Protein AF-A0AAE2MJZ8-F1 (afdb_monomer)

Mean predicted aligned error: 11.78 Å

Organism: Rhizobium leguminosarum (NCBI:txid384)

pLDDT: mean 87.11, std 9.65, range [53.69, 96.0]

Foldseek 3Di:
DKDFDADPVRDTPDIDDDDDPDDDDDDDDCPPPVNVVVVVVVVVVVVVVVVVVVVVVD

Structure (mmCIF, N/CA/C/O backbone):
data_AF-A0AAE2MJZ8-F1
#
_entry.id   AF-A0AAE2MJZ8-F1
#
loop_
_atom_site.group_PDB
_atom_site.id
_atom_site.type_symbol
_atom_site.label_atom_id
_atom_site.label_alt_id
_atom_site.label_comp_id
_atom_site.label_asym_id
_atom_site.label_entity_id
_atom_site.label_seq_id
_atom_site.pdbx_PDB_ins_code
_atom_site.Cartn_x
_atom_site.Cartn_y
_atom_site.Cartn_z
_atom_site.occupancy
_atom_site.B_iso_or_equiv
_atom_site.auth_seq_id
_atom_site.auth_comp_id
_atom_site.auth_asym_id
_atom_site.auth_atom_id
_atom_site.pdbx_PDB_model_num
ATOM 1 N N . MET A 1 1 ? -8.640 -1.790 15.404 1.00 73.75 1 MET A N 1
ATOM 2 C CA . MET A 1 1 ? -8.009 -2.149 16.699 1.00 73.75 1 MET A CA 1
ATOM 3 C C . MET A 1 1 ? -9.097 -2.309 17.751 1.00 73.75 1 MET A C 1
ATOM 5 O O . MET A 1 1 ? -10.036 -1.518 17.716 1.00 73.75 1 MET A O 1
ATOM 9 N N . PRO A 1 2 ? -9.021 -3.306 18.647 1.00 79.31 2 PRO A N 1
ATOM 10 C CA . PRO A 1 2 ? -10.011 -3.461 19.703 1.00 79.31 2 PRO A CA 1
ATOM 11 C C . PRO A 1 2 ? -9.825 -2.397 20.791 1.00 79.31 2 PRO A C 1
ATOM 13 O O . PRO A 1 2 ? -8.697 -2.057 21.150 1.00 79.31 2 PRO A O 1
ATOM 16 N N . TYR A 1 3 ? -10.929 -1.887 21.325 1.00 84.44 3 TYR A N 1
ATOM 17 C CA . TYR A 1 3 ? -10.948 -0.977 22.467 1.00 84.44 3 TYR A CA 1
ATOM 18 C C . TYR A 1 3 ? -11.955 -1.458 23.51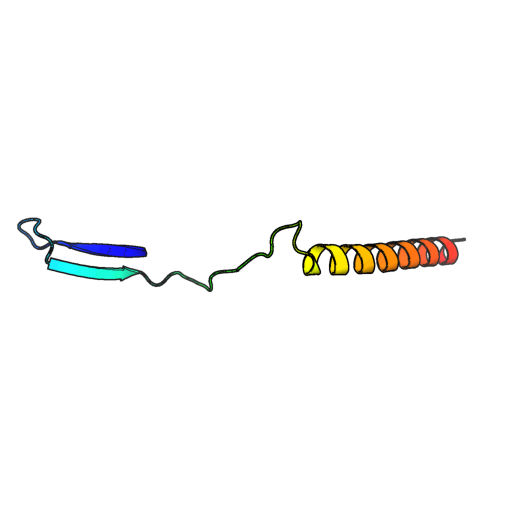3 1.00 84.44 3 TYR A C 1
ATOM 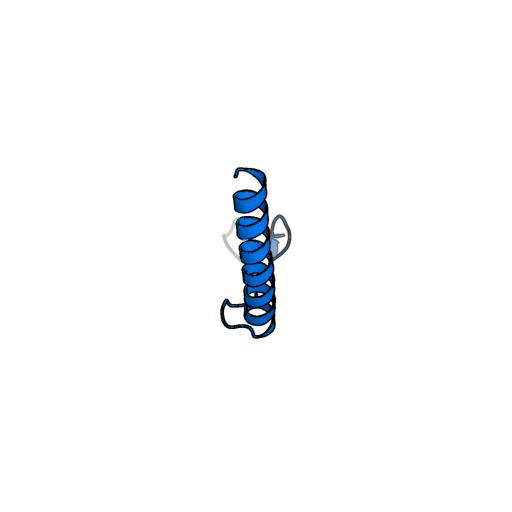20 O O . TYR A 1 3 ? -12.869 -2.231 23.217 1.00 84.44 3 TYR A O 1
ATOM 28 N N . VAL A 1 4 ? -11.768 -1.011 24.754 1.00 89.12 4 VAL A N 1
ATOM 29 C CA . VAL A 1 4 ? -12.646 -1.357 25.876 1.00 89.12 4 VAL A CA 1
ATOM 30 C C . VAL A 1 4 ? -13.479 -0.156 26.288 1.00 89.12 4 VAL A C 1
ATOM 32 O O . VAL A 1 4 ? -12.975 0.967 26.336 1.00 89.12 4 VAL A O 1
ATOM 35 N N . THR A 1 5 ? -14.743 -0.388 26.619 1.00 91.25 5 THR A N 1
ATOM 36 C CA . THR A 1 5 ? -15.551 0.605 27.332 1.00 91.25 5 THR A CA 1
ATOM 37 C C . THR A 1 5 ? -15.453 0.356 28.829 1.00 91.25 5 THR A C 1
ATOM 39 O O . THR A 1 5 ? -15.224 -0.775 29.271 1.00 91.25 5 THR A O 1
ATOM 42 N N . ARG A 1 6 ? -15.601 1.424 29.617 1.00 93.56 6 ARG A N 1
ATOM 43 C CA . ARG A 1 6 ? -15.625 1.347 31.077 1.00 93.56 6 ARG A CA 1
ATOM 44 C C . ARG A 1 6 ? -16.952 1.853 31.631 1.00 93.56 6 ARG A C 1
ATOM 46 O O . ARG A 1 6 ? -17.553 2.730 31.014 1.00 93.56 6 ARG A O 1
ATOM 53 N N . ASN A 1 7 ? -17.400 1.285 32.749 1.00 93.06 7 ASN A N 1
ATOM 54 C CA . ASN A 1 7 ? -18.521 1.826 33.523 1.00 93.06 7 ASN A CA 1
ATOM 55 C C . ASN A 1 7 ? -18.065 3.020 34.387 1.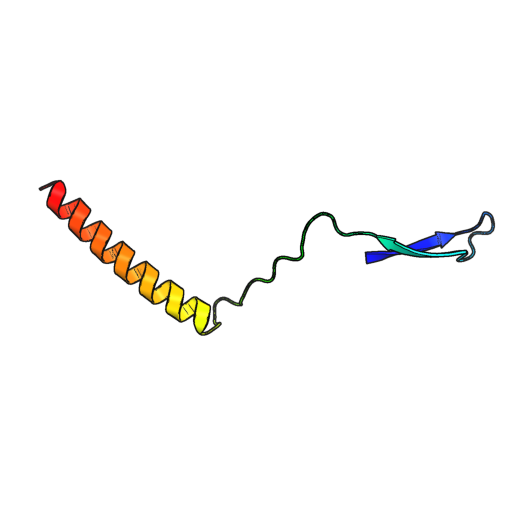00 93.06 7 ASN A C 1
ATOM 57 O O . ASN A 1 7 ? -16.883 3.378 34.386 1.00 93.06 7 ASN A O 1
ATOM 61 N N . ASP A 1 8 ? -18.998 3.627 35.122 1.00 95.56 8 ASP A N 1
ATOM 62 C CA . ASP A 1 8 ? -18.724 4.785 35.988 1.00 95.56 8 ASP A CA 1
ATOM 63 C C . ASP A 1 8 ? -17.725 4.463 37.117 1.00 95.56 8 ASP A C 1
ATOM 65 O O . ASP A 1 8 ? -16.989 5.342 37.566 1.00 95.56 8 ASP A O 1
ATOM 69 N N . ASP A 1 9 ? -17.630 3.189 37.507 1.00 95.19 9 ASP A N 1
ATOM 70 C CA . ASP A 1 9 ? -16.672 2.670 38.491 1.00 95.19 9 ASP A CA 1
ATOM 71 C C . ASP A 1 9 ? -15.289 2.357 37.878 1.00 95.19 9 ASP A C 1
ATOM 73 O O . ASP A 1 9 ? -14.343 1.986 38.578 1.00 95.19 9 ASP A O 1
ATOM 77 N N 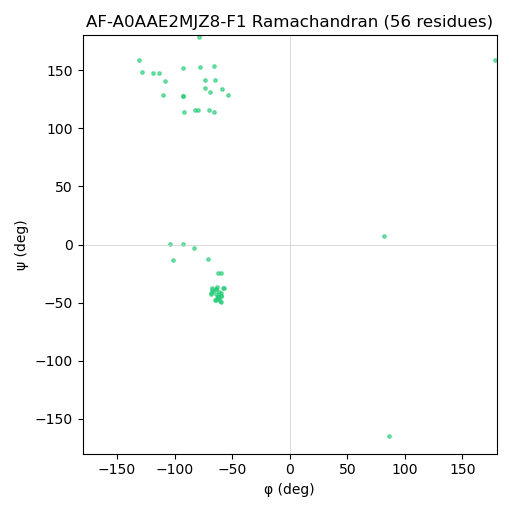. GLY A 1 10 ? -15.137 2.531 36.561 1.00 90.44 10 GLY A N 1
ATOM 78 C CA . GLY A 1 10 ? -13.890 2.316 35.829 1.00 90.44 10 GLY A CA 1
ATOM 79 C C . GLY A 1 10 ? -13.598 0.858 35.453 1.00 90.44 10 GLY A C 1
ATOM 80 O O . GLY A 1 10 ? -12.511 0.572 34.938 1.00 90.44 10 GLY A O 1
ATOM 81 N N . GLU A 1 11 ? -14.538 -0.058 35.667 1.00 95.25 11 GLU A N 1
ATOM 82 C CA . GLU A 1 11 ? -14.436 -1.474 35.305 1.00 95.25 11 GLU A CA 1
ATOM 83 C C . GLU A 1 11 ? -14.683 -1.689 33.809 1.00 95.25 11 GLU A C 1
ATOM 85 O O . GLU A 1 11 ? -15.406 -0.926 33.173 1.00 95.25 11 GLU A O 1
ATOM 90 N N . ILE A 1 12 ? -14.104 -2.748 33.231 1.00 92.94 12 ILE A N 1
ATOM 91 C CA . ILE A 1 12 ? -14.301 -3.085 31.813 1.00 92.94 12 ILE A CA 1
ATOM 92 C C . ILE A 1 12 ? -15.739 -3.571 31.602 1.00 92.94 12 ILE A C 1
ATOM 94 O O . ILE A 1 12 ? -16.122 -4.623 32.104 1.00 92.94 12 ILE A O 1
ATOM 98 N N . ALA A 1 13 ? -16.508 -2.823 30.814 1.00 92.19 13 ALA A N 1
ATOM 99 C CA . ALA A 1 13 ? -17.920 -3.088 30.544 1.00 92.19 13 ALA A CA 1
ATOM 100 C C . ALA A 1 13 ? -18.164 -3.755 29.176 1.00 92.19 13 ALA A C 1
ATOM 102 O O . ALA A 1 13 ? -19.254 -4.264 28.919 1.00 92.19 13 ALA A O 1
ATOM 103 N N . GLY A 1 14 ? -17.164 -3.777 28.292 1.00 89.69 14 GLY A N 1
ATOM 104 C CA . GLY A 1 14 ? -17.267 -4.443 26.996 1.00 89.69 14 GLY A CA 1
ATOM 105 C C . GLY A 1 14 ? -16.018 -4.292 26.136 1.00 89.69 14 GLY A C 1
ATOM 106 O O . GLY A 1 14 ? -15.213 -3.381 26.339 1.00 89.69 14 GLY A O 1
ATOM 107 N N . LEU A 1 15 ? -15.873 -5.203 25.171 1.00 88.38 15 LEU A N 1
ATOM 108 C CA . LEU A 1 15 ? -14.835 -5.181 24.143 1.00 88.38 15 LEU A CA 1
ATOM 109 C C . LEU A 1 15 ? -15.490 -4.876 22.797 1.00 88.38 15 LEU A C 1
ATOM 111 O O . LEU A 1 15 ? -16.453 -5.537 22.413 1.00 88.38 15 LEU A O 1
ATOM 115 N N . PHE A 1 16 ? -14.958 -3.890 22.089 1.00 83.69 16 PHE A N 1
ATOM 116 C CA . PHE A 1 16 ? -15.482 -3.435 20.808 1.00 83.69 16 PHE A CA 1
ATOM 117 C C . PHE A 1 16 ? -14.364 -3.393 19.780 1.00 83.69 16 PHE A C 1
ATOM 119 O O . PHE A 1 16 ? -13.210 -3.109 20.102 1.00 83.69 16 PHE A O 1
ATOM 126 N N . GLU A 1 17 ? -14.709 -3.647 18.526 1.00 82.69 17 GLU A N 1
ATOM 127 C CA . GLU A 1 17 ? -13.790 -3.458 17.415 1.00 82.69 17 GLU A CA 1
ATOM 128 C C . GLU A 1 17 ? -13.973 -2.055 16.846 1.00 82.69 17 GLU A C 1
ATOM 130 O O . GLU A 1 17 ? -15.088 -1.652 16.525 1.00 82.69 17 GLU A O 1
ATOM 135 N N . GLN A 1 18 ? -12.881 -1.298 16.715 1.00 78.56 18 GLN A N 1
ATOM 136 C CA . GLN A 1 18 ? -12.894 -0.066 15.936 1.00 78.56 18 GLN A CA 1
ATOM 137 C C . GLN A 1 18 ? -12.711 -0.426 14.455 1.00 78.56 18 GLN A C 1
ATOM 139 O O . GLN A 1 18 ? -11.618 -0.914 14.106 1.00 78.56 18 GLN A O 1
ATOM 144 N N . PRO A 1 19 ? -13.715 -0.164 13.589 1.00 75.31 19 PRO A N 1
ATOM 145 C CA . PRO A 1 19 ? -13.546 -0.277 12.148 1.00 75.31 19 PRO A CA 1
ATOM 146 C C . PRO A 1 19 ? -12.338 0.559 11.731 1.00 75.31 19 PRO A C 1
ATOM 148 O O . PRO A 1 19 ? -12.199 1.710 12.150 1.00 75.31 19 PRO A O 1
ATOM 151 N N . GLN A 1 20 ? -11.418 -0.034 10.976 1.00 73.81 20 GLN A N 1
ATOM 152 C CA . GLN A 1 20 ? -10.387 0.760 10.317 1.00 73.81 20 GLN A CA 1
ATOM 153 C C . GLN A 1 20 ? -11.055 1.498 9.156 1.00 73.81 20 GLN A C 1
ATOM 155 O O . GLN A 1 20 ? -11.852 0.901 8.433 1.00 73.81 20 GLN A O 1
ATOM 160 N N . GLU A 1 21 ? -10.772 2.789 8.999 1.00 77.06 21 GLU A N 1
ATOM 161 C CA . GLU A 1 21 ? -11.176 3.488 7.782 1.00 77.06 21 GLU A CA 1
ATOM 162 C C . GLU A 1 21 ? -10.345 2.953 6.610 1.00 77.06 21 GLU A C 1
ATOM 164 O O . GLU A 1 21 ? -9.122 2.85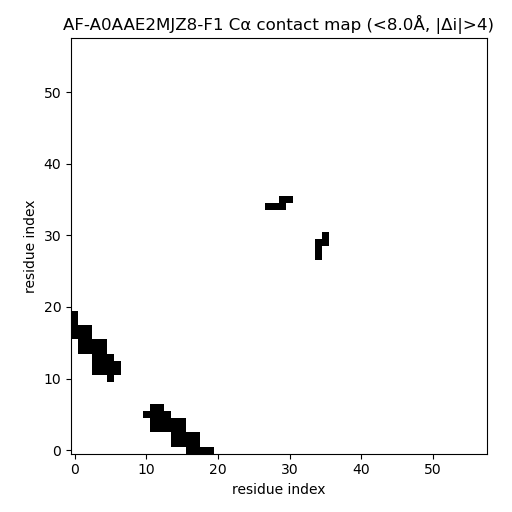3 6.702 1.00 77.06 21 GLU A O 1
ATOM 169 N N . GLY A 1 22 ? -11.014 2.598 5.512 1.00 75.31 22 GLY A N 1
ATOM 170 C CA . GLY A 1 22 ? -10.371 2.046 4.320 1.00 75.31 22 GLY A CA 1
ATOM 171 C C . GLY A 1 22 ? -10.166 0.527 4.355 1.00 75.31 22 GLY A C 1
ATOM 172 O O . GLY A 1 22 ? -10.790 -0.195 5.131 1.00 75.31 22 GLY A O 1
ATOM 173 N N . TYR A 1 23 ? -9.312 0.044 3.456 1.00 70.44 23 TYR A N 1
ATOM 174 C CA . TYR A 1 23 ? -8.928 -1.363 3.338 1.00 70.44 23 TYR A CA 1
ATOM 175 C C . TYR A 1 23 ? -7.448 -1.503 3.698 1.00 70.44 23 TYR A C 1
ATOM 177 O O . TYR A 1 23 ? -6.664 -0.591 3.447 1.00 70.44 23 TYR A O 1
ATOM 185 N N . GLY A 1 24 ? -7.058 -2.636 4.284 1.00 71.31 24 GLY A N 1
ATOM 186 C CA . GLY A 1 24 ? -5.641 -2.947 4.455 1.00 71.31 24 GLY A CA 1
ATOM 187 C C . GLY A 1 24 ? -4.999 -3.151 3.085 1.00 71.31 24 GLY A C 1
ATOM 188 O O . GLY A 1 24 ? -5.359 -4.094 2.384 1.00 71.31 24 GLY A O 1
ATOM 189 N N . GLU A 1 25 ? -4.088 -2.263 2.697 1.00 76.75 25 GLU A N 1
ATOM 190 C CA . GLU A 1 25 ? -3.263 -2.445 1.504 1.00 76.75 25 GLU A CA 1
ATOM 191 C C . GLU A 1 25 ? -2.117 -3.401 1.844 1.00 76.75 25 GLU A C 1
ATOM 193 O O . GLU A 1 25 ? -1.279 -3.114 2.701 1.00 76.75 25 GLU A O 1
ATOM 198 N N . GLU A 1 26 ? -2.103 -4.564 1.198 1.00 73.44 26 GLU A N 1
ATOM 199 C CA . GLU A 1 26 ? -1.005 -5.518 1.301 1.00 73.44 26 GLU A CA 1
ATOM 200 C C . GLU A 1 26 ? -0.003 -5.240 0.179 1.00 73.44 26 GLU A C 1
ATOM 202 O O . GLU A 1 26 ? -0.310 -5.395 -1.005 1.00 73.44 26 GLU A O 1
ATOM 207 N N . PHE A 1 27 ? 1.198 -4.801 0.553 1.00 82.56 27 PHE A N 1
ATOM 208 C CA . PHE A 1 27 ? 2.300 -4.621 -0.385 1.00 82.56 27 PHE A CA 1
ATOM 209 C C . PHE A 1 27 ? 3.138 -5.895 -0.429 1.00 82.56 27 PHE A C 1
ATOM 211 O O . PHE A 1 27 ? 3.587 -6.388 0.607 1.00 82.56 27 PHE A O 1
ATOM 218 N N . LEU A 1 28 ? 3.377 -6.410 -1.636 1.00 87.75 28 LEU A N 1
ATOM 219 C CA . LE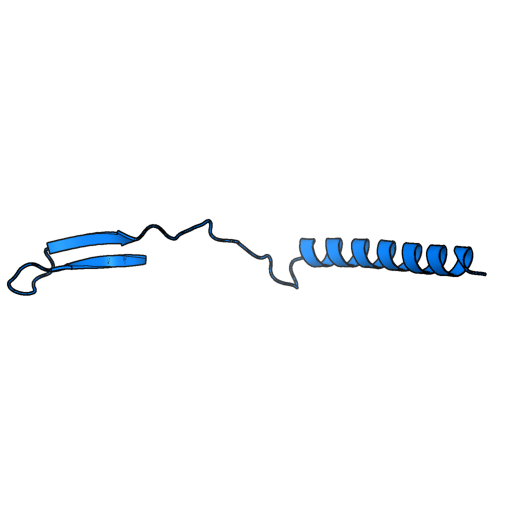U A 1 28 ? 4.395 -7.435 -1.835 1.00 87.75 28 LEU A CA 1
ATOM 220 C C . LEU A 1 28 ? 5.775 -6.839 -1.519 1.00 87.75 28 LEU A C 1
ATOM 222 O O . LEU A 1 28 ? 6.018 -5.676 -1.855 1.00 87.75 28 LEU A O 1
ATOM 226 N N . PRO A 1 29 ? 6.677 -7.604 -0.887 1.00 90.06 29 PRO A N 1
ATOM 227 C CA . PRO A 1 29 ? 8.025 -7.128 -0.630 1.00 90.06 29 PRO A CA 1
ATOM 228 C C . PRO A 1 29 ? 8.784 -6.923 -1.949 1.00 90.06 29 PRO A C 1
ATOM 230 O O . PRO A 1 29 ? 8.503 -7.579 -2.953 1.00 90.06 29 PRO A O 1
ATOM 233 N N . ASP A 1 30 ? 9.765 -6.019 -1.943 1.00 90.25 30 ASP A N 1
ATOM 234 C CA . ASP A 1 30 ? 10.524 -5.644 -3.148 1.00 90.25 30 ASP A CA 1
ATOM 235 C C . ASP A 1 30 ? 11.265 -6.829 -3.796 1.00 90.25 30 ASP A C 1
ATOM 237 O O . ASP A 1 30 ? 11.556 -6.810 -4.993 1.00 90.25 30 ASP A O 1
ATOM 241 N N . ASP A 1 31 ? 11.579 -7.862 -3.010 1.00 93.19 31 ASP A N 1
ATOM 242 C CA . ASP A 1 31 ? 12.246 -9.088 -3.444 1.00 93.19 31 ASP A CA 1
ATOM 243 C C . ASP A 1 31 ? 11.279 -10.216 -3.844 1.00 93.19 31 ASP A C 1
ATOM 245 O O . ASP A 1 31 ? 11.730 -11.286 -4.263 1.00 93.19 31 ASP A O 1
ATOM 249 N N . ALA A 1 32 ? 9.962 -9.986 -3.781 1.00 95.69 32 ALA A N 1
ATOM 250 C CA . ALA A 1 32 ? 8.973 -10.925 -4.295 1.00 95.69 32 ALA A CA 1
ATOM 251 C C . ALA A 1 32 ? 9.206 -11.176 -5.790 1.00 95.69 32 ALA A C 1
ATOM 253 O O . ALA A 1 32 ? 9.385 -10.245 -6.583 1.00 95.69 32 ALA A O 1
ATOM 254 N N . ALA A 1 33 ? 9.173 -12.448 -6.192 1.00 94.88 33 ALA A N 1
ATOM 255 C CA . ALA A 1 33 ? 9.469 -12.848 -7.565 1.00 94.88 33 ALA A CA 1
ATOM 256 C C . ALA A 1 33 ? 8.558 -12.138 -8.581 1.00 94.88 33 ALA A C 1
ATOM 258 O O . ALA A 1 33 ? 9.031 -11.716 -9.638 1.00 94.88 33 ALA A O 1
ATOM 259 N N . GLU A 1 34 ? 7.280 -11.937 -8.242 1.00 91.88 34 GLU A N 1
ATOM 260 C CA . GLU A 1 34 ? 6.324 -11.236 -9.101 1.00 91.88 34 GLU A CA 1
ATOM 261 C C . GLU A 1 34 ? 6.674 -9.749 -9.271 1.00 91.88 34 GLU A C 1
ATOM 263 O O . GLU A 1 34 ? 6.574 -9.207 -10.375 1.00 91.88 34 GLU A O 1
ATOM 268 N N . VAL A 1 35 ? 7.122 -9.089 -8.197 1.00 90.81 35 VAL A N 1
ATOM 269 C CA . VAL A 1 35 ? 7.521 -7.670 -8.205 1.00 90.81 35 VAL A CA 1
ATOM 270 C C . VAL A 1 35 ? 8.789 -7.475 -9.030 1.00 90.81 35 VAL A C 1
ATOM 272 O O . VAL A 1 35 ? 8.868 -6.549 -9.845 1.00 90.81 35 VAL A O 1
ATOM 275 N N . VAL A 1 36 ? 9.761 -8.376 -8.878 1.00 94.62 36 VAL A N 1
ATOM 276 C CA . VAL A 1 36 ? 11.010 -8.364 -9.647 1.00 94.62 36 VAL A CA 1
ATOM 277 C C . VAL A 1 36 ? 10.733 -8.583 -11.135 1.00 94.62 36 VAL A C 1
ATOM 279 O O . VAL A 1 36 ? 11.225 -7.821 -11.973 1.00 94.62 36 VAL A O 1
ATOM 282 N N . GLU A 1 37 ? 9.914 -9.582 -11.483 1.00 95.00 37 GLU A N 1
ATOM 283 C CA . GLU A 1 37 ? 9.561 -9.872 -12.875 1.00 95.00 37 GLU A CA 1
ATOM 284 C C . GLU A 1 37 ? 8.821 -8.695 -13.525 1.00 95.00 37 GLU A C 1
ATOM 286 O O . GLU A 1 37 ? 9.149 -8.289 -14.648 1.00 95.00 37 GLU A O 1
ATOM 291 N N . PHE A 1 38 ? 7.851 -8.112 -12.817 1.00 94.75 38 PHE A N 1
ATOM 292 C CA . PHE A 1 38 ? 7.133 -6.931 -13.284 1.00 94.75 38 PHE A CA 1
ATOM 293 C C . PHE A 1 38 ? 8.085 -5.751 -13.514 1.00 94.75 38 PHE A C 1
ATOM 295 O O . PHE A 1 38 ? 8.082 -5.150 -14.592 1.00 94.75 38 PHE A O 1
ATOM 302 N N . SER A 1 39 ? 8.945 -5.458 -12.538 1.00 94.81 39 SER A N 1
ATOM 303 C CA . SER A 1 39 ? 9.892 -4.341 -12.595 1.00 94.81 39 SER A CA 1
ATOM 304 C C . SER A 1 39 ? 10.883 -4.485 -13.751 1.00 94.81 39 SER A C 1
ATOM 306 O O . SER A 1 39 ? 11.161 -3.5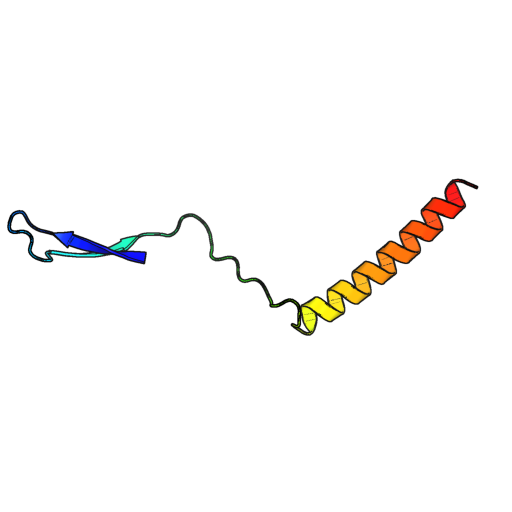15 -14.460 1.00 94.81 39 SER A O 1
ATOM 308 N N . ALA A 1 40 ? 11.382 -5.698 -14.006 1.00 95.94 40 ALA A N 1
ATOM 309 C CA . ALA A 1 40 ? 12.261 -5.974 -15.139 1.00 95.94 40 ALA A CA 1
ATOM 310 C C . ALA A 1 40 ? 11.570 -5.692 -16.486 1.00 95.94 40 ALA A C 1
ATOM 312 O O . ALA A 1 40 ? 12.140 -5.010 -17.344 1.00 95.94 40 ALA A O 1
ATOM 313 N N . LYS A 1 41 ? 10.321 -6.150 -16.659 1.00 96.00 41 LYS A N 1
ATOM 314 C CA . LYS A 1 41 ? 9.526 -5.891 -17.874 1.00 96.00 41 LYS A CA 1
ATOM 315 C C . LYS A 1 41 ? 9.240 -4.402 -18.057 1.00 96.00 41 LYS A C 1
ATOM 317 O O . LYS A 1 41 ? 9.435 -3.874 -19.151 1.00 96.00 41 LYS A O 1
ATOM 322 N N . ALA A 1 42 ? 8.823 -3.717 -16.993 1.00 95.00 42 ALA A N 1
ATOM 323 C CA . ALA A 1 42 ? 8.536 -2.286 -17.025 1.00 95.00 42 ALA A CA 1
ATOM 324 C C . ALA A 1 42 ? 9.774 -1.472 -17.433 1.00 95.00 42 ALA A C 1
ATOM 326 O O . ALA A 1 42 ? 9.694 -0.608 -18.306 1.00 95.00 42 ALA A O 1
ATOM 327 N N . ASN A 1 43 ? 10.942 -1.798 -16.875 1.00 95.88 43 ASN A N 1
ATOM 328 C CA . ASN A 1 43 ? 12.195 -1.125 -17.211 1.00 95.88 43 ASN A CA 1
ATOM 329 C C . ASN A 1 43 ? 12.610 -1.329 -18.674 1.00 95.88 43 ASN A C 1
ATOM 331 O O . ASN A 1 43 ? 13.074 -0.379 -19.308 1.00 95.88 43 ASN A O 1
ATOM 335 N N . ALA A 1 44 ? 12.408 -2.526 -19.233 1.00 95.94 44 ALA A N 1
ATOM 336 C CA . ALA A 1 44 ? 12.684 -2.789 -20.645 1.00 95.94 44 ALA A CA 1
ATOM 337 C C . ALA A 1 44 ? 11.801 -1.932 -21.571 1.00 95.94 44 ALA A C 1
ATOM 339 O O . ALA A 1 44 ? 12.302 -1.312 -22.509 1.00 95.94 44 ALA A O 1
ATOM 340 N N . VAL A 1 45 ? 10.502 -1.830 -21.267 1.00 95.88 45 VAL A N 1
ATOM 341 C CA . VAL A 1 45 ? 9.562 -0.984 -22.024 1.00 95.88 45 VAL A CA 1
ATOM 342 C C . VAL A 1 45 ? 9.936 0.495 -21.914 1.00 95.88 45 VAL A C 1
ATOM 344 O O . VAL A 1 45 ? 9.933 1.215 -22.911 1.00 95.88 45 VAL A O 1
ATOM 347 N N . LEU A 1 46 ? 10.304 0.961 -20.718 1.00 94.75 46 LEU A N 1
ATOM 348 C CA . LEU A 1 46 ? 10.737 2.344 -20.510 1.00 94.75 46 LEU A CA 1
ATOM 349 C C . LEU A 1 46 ? 12.018 2.678 -21.283 1.00 94.75 46 LEU A C 1
ATOM 351 O O . LEU A 1 46 ? 12.155 3.798 -21.776 1.00 94.75 46 LEU A O 1
ATOM 355 N N . ALA A 1 47 ? 12.953 1.734 -21.398 1.00 94.75 47 ALA A N 1
ATOM 356 C CA . ALA A 1 47 ? 14.162 1.917 -22.194 1.00 94.75 47 ALA A CA 1
ATOM 357 C C . ALA A 1 47 ? 13.837 2.066 -23.690 1.00 94.75 47 ALA A C 1
ATOM 359 O O . ALA A 1 47 ? 14.286 3.031 -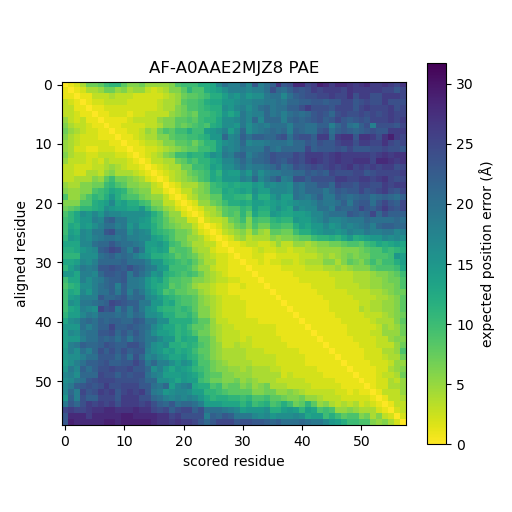24.307 1.00 94.75 47 ALA A O 1
ATOM 360 N N . ASP A 1 48 ? 12.997 1.186 -24.241 1.00 95.31 48 ASP A N 1
ATOM 361 C CA . ASP A 1 48 ? 12.542 1.257 -25.637 1.00 95.31 48 ASP A CA 1
ATOM 362 C C . ASP A 1 48 ? 11.799 2.572 -25.938 1.00 95.31 48 ASP A C 1
ATOM 364 O O . ASP A 1 48 ? 12.096 3.260 -26.917 1.00 95.31 48 ASP A O 1
ATOM 368 N N . LEU A 1 49 ? 10.894 2.995 -25.048 1.00 93.31 49 LEU A N 1
ATOM 369 C CA . LEU A 1 49 ? 10.198 4.280 -25.171 1.00 93.31 49 LEU A CA 1
ATOM 370 C C . LEU A 1 49 ? 11.170 5.465 -25.182 1.00 93.31 49 LEU A C 1
ATOM 372 O O . LEU A 1 49 ? 11.012 6.384 -25.985 1.00 93.31 49 LEU A O 1
ATOM 376 N N . ARG A 1 50 ? 12.195 5.447 -24.321 1.00 93.44 50 ARG A N 1
ATOM 377 C CA . ARG A 1 50 ? 13.226 6.495 -24.286 1.00 93.44 50 ARG A CA 1
ATOM 378 C C . ARG A 1 50 ? 14.035 6.547 -25.578 1.00 93.44 50 ARG A C 1
ATOM 380 O O . ARG A 1 50 ? 14.390 7.640 -26.010 1.00 93.44 50 ARG A O 1
ATOM 387 N N . GLU A 1 51 ? 14.348 5.406 -26.186 1.00 91.81 51 GLU A N 1
ATOM 388 C CA . GLU A 1 51 ? 15.054 5.379 -27.470 1.00 91.81 51 GLU A CA 1
ATOM 389 C C . GLU A 1 51 ? 14.194 5.905 -28.619 1.00 91.81 51 GLU A C 1
ATOM 391 O O . GLU A 1 51 ? 14.684 6.690 -29.432 1.00 91.81 51 GLU A O 1
ATOM 396 N N . LYS A 1 52 ? 12.910 5.533 -28.663 1.00 90.62 52 LYS A N 1
ATOM 397 C CA . LYS A 1 52 ? 11.953 6.048 -29.655 1.00 90.62 52 LYS A CA 1
ATOM 398 C C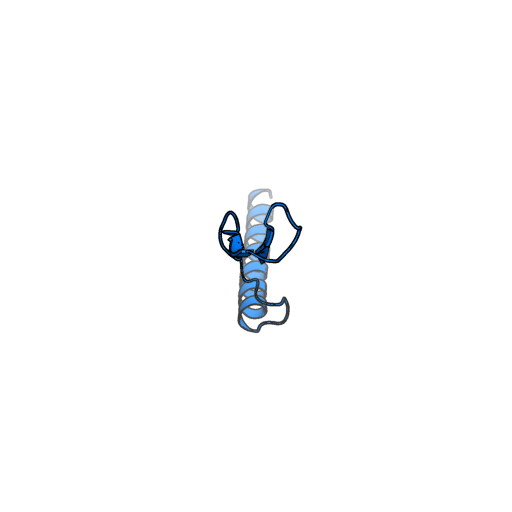 . LYS A 1 52 ? 11.799 7.562 -29.555 1.00 90.62 52 LYS A C 1
ATOM 400 O O . LYS A 1 52 ? 12.002 8.257 -30.542 1.00 90.62 52 LYS A O 1
ATOM 405 N N . LEU A 1 53 ? 11.587 8.078 -28.344 1.00 90.56 53 LEU A N 1
ATOM 406 C CA . LEU A 1 53 ? 11.497 9.520 -28.094 1.00 90.56 53 LEU A CA 1
ATOM 407 C C . LEU A 1 53 ? 12.756 10.283 -28.526 1.00 90.56 53 LEU A C 1
ATOM 409 O O . LEU A 1 53 ? 12.648 11.387 -29.047 1.00 90.56 53 LEU A O 1
ATOM 413 N N . LYS A 1 54 ? 13.951 9.708 -28.335 1.00 86.44 54 LYS A N 1
ATOM 414 C CA . LYS A 1 54 ? 15.204 10.318 -28.812 1.00 86.44 54 LYS A CA 1
ATOM 415 C C . LYS A 1 54 ? 15.304 10.339 -30.336 1.00 86.44 54 LYS A C 1
ATOM 417 O O . LYS A 1 54 ? 15.823 11.309 -30.875 1.00 86.44 54 LYS A O 1
ATOM 422 N N . LYS A 1 55 ? 14.851 9.279 -31.013 1.00 77.81 55 LYS A N 1
ATOM 423 C CA . LYS A 1 55 ? 14.837 9.206 -32.481 1.00 77.81 55 LYS A CA 1
ATOM 424 C C . LYS A 1 55 ? 13.851 10.187 -33.100 1.00 77.81 55 LYS A C 1
ATOM 426 O O . LYS A 1 55 ? 14.176 10.764 -34.121 1.00 77.81 55 LYS A O 1
ATOM 431 N N . ASP A 1 56 ? 12.699 10.402 -32.475 1.00 76.88 56 ASP A N 1
ATOM 432 C CA . ASP A 1 56 ? 11.676 11.319 -32.993 1.00 76.88 56 ASP A CA 1
ATOM 433 C C . ASP A 1 56 ? 12.082 12.806 -32.890 1.00 76.88 56 ASP A C 1
ATOM 435 O O . ASP A 1 56 ? 11.428 13.670 -33.471 1.00 76.88 56 ASP A O 1
ATOM 439 N N . TRP A 1 57 ? 13.143 13.121 -32.137 1.00 59.81 57 TRP A N 1
ATOM 440 C CA . TRP A 1 57 ? 13.666 14.480 -31.927 1.00 59.81 57 TRP A CA 1
ATOM 441 C C . TRP A 1 57 ? 14.946 14.788 -32.734 1.00 59.81 57 TRP A C 1
ATOM 443 O O . TRP A 1 57 ? 15.478 15.895 -32.612 1.00 59.81 57 TRP A O 1
ATOM 453 N N . LEU A 1 58 ? 15.445 13.833 -33.529 1.00 53.69 58 LEU A N 1
ATOM 454 C CA . LEU A 1 58 ? 16.634 13.935 -34.393 1.00 53.69 58 LEU A CA 1
ATOM 455 C C . LEU A 1 58 ? 16.238 13.827 -35.868 1.00 53.69 58 LEU A C 1
ATOM 457 O O . LEU A 1 58 ? 16.811 14.598 -36.669 1.00 53.69 58 LEU A O 1
#

Solvent-accessible surface area (backbone atoms only — not comparable to full-atom values): 3734 Å² total; per-residue (Å²): 92,76,47,71,44,61,47,99,89,66,47,83,70,47,81,45,77,45,80,66,89,79,75,91,83,84,76,78,55,80,82,35,69,69,52,45,54,50,50,54,52,52,50,54,52,52,50,52,51,52,53,52,57,55,57,78,75,108

Secondary structure (DSSP, 8-state):
-EEEEE-TTS-EEEEEE-PPSS----PPPTT-HHHHHHHHHHHHHHHHHHHHHHHTT-

Sequence (58 aa):
MPYVTRNDDGEIAGLFEQPQEGYGEEFLPDDAAEVVEFSAKANAVLADLREKLKKDWL

Nearest PDB structures (foldseek):
  7qh7-assembly1_a  TM=3.106E-01  e=7.379E+00  Homo sapiens
  7a5k-assembly1_a3  TM=2.909E-01  e=8.490E+00  Homo sapiens
  7qg6-assembly1_C  TM=2.412E-01  e=7.915E+00  Homo sapiens

Radius of gyration: 25.8 Å; Cα contacts (8 Å, |Δi|>4): 33; chains: 1; bounding box: 35×27×73 Å